Protein AF-A0A5E4PKU5-F1 (afdb_monomer_lite)

pLDDT: mean 70.55, std 18.79, range [34.19, 90.62]

Secondary structure (DSSP, 8-state):
------------TT-EEEE--TT-SSPEEEEEEEEETTTTEEEEEEEETTEEEEEEEEHHHHTT--S------

Sequence (73 aa):
MASSRGSGAEWSEGAAVWFQPPGASAPLPGEVLEVHRAAKVLLVSALVNGQMILIAIIIMKWSTWPIGGPSVQ

Structure (mmCIF, N/CA/C/O backbone):
data_AF-A0A5E4PKU5-F1
#
_entry.id   AF-A0A5E4PKU5-F1
#
loop_
_atom_site.group_PDB
_atom_site.id
_atom_site.type_symbol
_atom_site.label_atom_id
_atom_site.label_alt_id
_atom_site.label_comp_id
_atom_site.label_asym_id
_atom_site.label_entity_id
_atom_site.label_seq_id
_atom_site.pdbx_PDB_ins_code
_atom_site.Cartn_x
_atom_site.Cartn_y
_atom_site.Cartn_z
_atom_site.occupancy
_atom_site.B_iso_or_equiv
_atom_site.auth_seq_id
_atom_site.auth_comp_id
_atom_site.auth_asym_id
_atom_site.auth_atom_id
_atom_site.pdbx_PDB_model_num
ATOM 1 N N . MET A 1 1 ? 1.258 -35.265 0.301 1.00 38.53 1 MET A N 1
ATOM 2 C CA . MET A 1 1 ? 0.673 -34.000 -0.188 1.00 38.53 1 MET A CA 1
ATOM 3 C C . MET A 1 1 ? 1.585 -32.896 0.310 1.00 38.53 1 MET A C 1
ATOM 5 O O . MET A 1 1 ? 1.596 -32.618 1.499 1.00 38.53 1 MET A O 1
ATOM 9 N N . ALA A 1 2 ? 2.511 -32.471 -0.549 1.00 34.88 2 ALA A N 1
ATOM 10 C CA . ALA A 1 2 ? 3.656 -31.656 -0.166 1.00 34.88 2 ALA A CA 1
ATOM 11 C C . ALA A 1 2 ? 3.251 -30.190 -0.007 1.00 34.88 2 ALA A C 1
ATOM 13 O O . ALA A 1 2 ? 2.517 -29.647 -0.827 1.00 34.88 2 ALA A O 1
ATOM 14 N N . SER A 1 3 ? 3.747 -29.593 1.068 1.00 34.19 3 SER A N 1
ATOM 15 C CA . SER A 1 3 ? 3.602 -28.203 1.455 1.00 34.19 3 SER A CA 1
ATOM 16 C C . SER A 1 3 ? 3.915 -27.268 0.290 1.00 34.19 3 SER A C 1
ATOM 18 O O . SER A 1 3 ? 5.056 -27.216 -0.173 1.00 34.19 3 SER A O 1
ATOM 20 N N . SER A 1 4 ? 2.931 -26.476 -0.131 1.00 39.47 4 SER A N 1
ATOM 21 C CA . SER A 1 4 ? 3.162 -25.266 -0.915 1.00 39.47 4 SER A CA 1
ATOM 22 C C . SER A 1 4 ? 3.897 -24.265 -0.019 1.00 39.47 4 SER A C 1
ATOM 24 O O . SER A 1 4 ? 3.301 -23.358 0.551 1.00 39.47 4 SER A O 1
ATOM 26 N N . ARG A 1 5 ? 5.206 -24.466 0.186 1.00 43.16 5 ARG A N 1
ATOM 27 C CA . ARG A 1 5 ? 6.101 -23.403 0.653 1.00 43.16 5 ARG A CA 1
ATOM 28 C C . ARG A 1 5 ? 6.003 -22.332 -0.421 1.00 43.16 5 ARG A C 1
ATOM 30 O O . ARG A 1 5 ? 6.545 -22.533 -1.502 1.00 43.16 5 ARG A O 1
ATOM 37 N N . GLY A 1 6 ? 5.242 -21.272 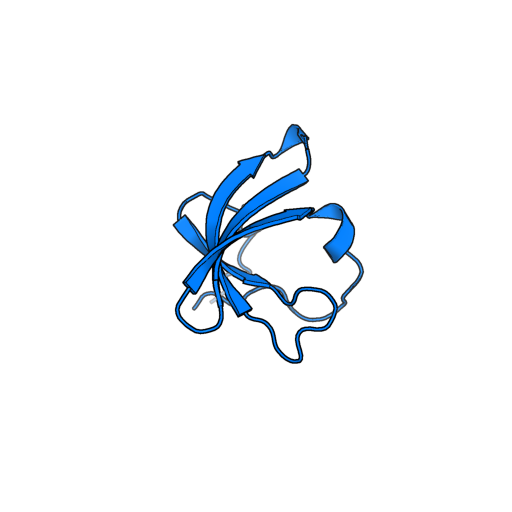-0.148 1.00 40.50 6 GLY A N 1
ATOM 38 C CA . GLY A 1 6 ? 5.128 -20.104 -1.011 1.00 40.50 6 GLY A CA 1
ATOM 39 C C . GLY A 1 6 ? 6.527 -19.608 -1.345 1.00 40.50 6 GLY A C 1
ATOM 40 O O . GLY A 1 6 ? 7.203 -19.000 -0.516 1.00 40.50 6 GLY A O 1
ATOM 41 N N . SER A 1 7 ? 6.994 -19.967 -2.535 1.00 40.53 7 SER A N 1
ATOM 42 C CA . SER A 1 7 ? 8.252 -19.501 -3.087 1.00 40.53 7 SER A CA 1
ATOM 43 C C . SER A 1 7 ? 8.106 -18.006 -3.315 1.00 40.53 7 SER A C 1
ATOM 45 O O . SER A 1 7 ? 7.369 -17.613 -4.207 1.00 40.53 7 SER A O 1
ATOM 47 N N . GLY A 1 8 ? 8.759 -17.214 -2.460 1.00 46.00 8 GLY A N 1
ATOM 48 C CA . GLY A 1 8 ? 9.013 -15.782 -2.618 1.00 46.00 8 GLY A CA 1
AT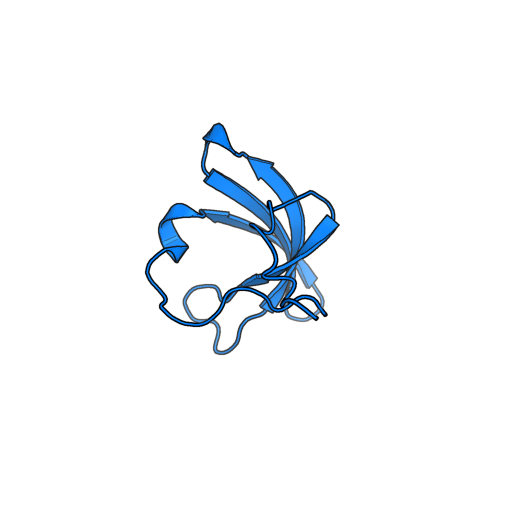OM 49 C C . GLY A 1 8 ? 7.828 -14.967 -3.124 1.00 46.00 8 GLY A C 1
ATOM 50 O O . GLY A 1 8 ? 7.688 -14.793 -4.327 1.00 46.00 8 GLY A O 1
ATOM 51 N N . ALA A 1 9 ? 7.023 -14.405 -2.218 1.00 55.09 9 ALA A N 1
ATOM 52 C CA . ALA A 1 9 ? 6.070 -13.365 -2.590 1.00 55.09 9 ALA A CA 1
ATOM 53 C C . ALA A 1 9 ? 6.846 -12.164 -3.161 1.00 55.09 9 ALA A C 1
ATOM 55 O O . ALA A 1 9 ? 7.349 -11.314 -2.425 1.00 55.09 9 ALA A O 1
ATOM 56 N N . GLU A 1 10 ? 7.026 -12.141 -4.479 1.00 64.19 10 GLU A N 1
ATOM 57 C CA . GLU A 1 10 ? 7.542 -10.987 -5.193 1.00 64.19 10 GLU A CA 1
ATOM 58 C C . GLU A 1 10 ? 6.538 -9.858 -4.990 1.00 64.19 10 GLU A C 1
ATOM 60 O O . GLU A 1 10 ? 5.400 -9.930 -5.458 1.00 64.19 10 GLU A O 1
ATOM 65 N N . TRP A 1 11 ? 6.949 -8.823 -4.253 1.00 74.50 11 TRP A N 1
ATOM 66 C CA . TRP A 1 11 ? 6.165 -7.602 -4.121 1.00 74.50 11 TRP A CA 1
ATOM 67 C C . TRP A 1 11 ? 5.736 -7.146 -5.517 1.00 74.50 11 TRP A C 1
ATOM 69 O O . TRP A 1 11 ? 6.573 -7.000 -6.416 1.00 74.50 11 TRP A O 1
ATOM 79 N N . SER A 1 12 ? 4.431 -6.985 -5.685 1.00 79.00 12 SER A N 1
ATOM 80 C CA . SER A 1 12 ? 3.775 -6.663 -6.947 1.00 79.00 12 SER A CA 1
ATOM 81 C C . SER A 1 12 ? 2.785 -5.531 -6.700 1.00 79.00 12 SER A C 1
ATOM 83 O O . SER A 1 12 ? 2.287 -5.384 -5.585 1.00 79.00 12 SER A O 1
ATOM 85 N N . GLU A 1 13 ? 2.523 -4.723 -7.718 1.00 84.19 13 GLU A N 1
ATOM 86 C CA . GLU A 1 13 ? 1.505 -3.669 -7.660 1.00 84.19 13 GLU A CA 1
ATOM 87 C C . GLU A 1 13 ? 0.133 -4.293 -7.341 1.00 84.19 13 GLU A C 1
ATOM 89 O O . GLU A 1 13 ? -0.204 -5.366 -7.844 1.00 84.19 13 GLU A O 1
ATOM 94 N N . GLY A 1 14 ? -0.624 -3.666 -6.442 1.00 83.88 14 GLY A N 1
ATOM 95 C CA . GLY A 1 14 ? -1.876 -4.183 -5.885 1.00 83.88 14 GLY A CA 1
ATOM 96 C C . GLY A 1 14 ? -1.713 -5.230 -4.774 1.00 83.88 14 GLY A C 1
ATOM 97 O O . GLY A 1 14 ? -2.710 -5.741 -4.268 1.00 83.88 14 GLY A O 1
ATOM 98 N N . ALA A 1 15 ? -0.489 -5.588 -4.367 1.00 84.12 15 ALA A N 1
ATOM 99 C CA . ALA A 1 15 ? -0.298 -6.535 -3.270 1.00 84.12 15 ALA A CA 1
ATOM 100 C C . ALA A 1 15 ? -0.643 -5.896 -1.916 1.00 84.12 15 ALA A C 1
ATOM 102 O O . ALA A 1 15 ? -0.110 -4.841 -1.561 1.00 84.12 15 ALA A O 1
ATOM 103 N N . ALA A 1 16 ? -1.476 -6.575 -1.126 1.00 82.44 16 ALA A N 1
ATOM 104 C CA . ALA A 1 16 ? -1.743 -6.196 0.256 1.00 82.44 16 ALA A CA 1
ATOM 105 C C . ALA A 1 16 ? -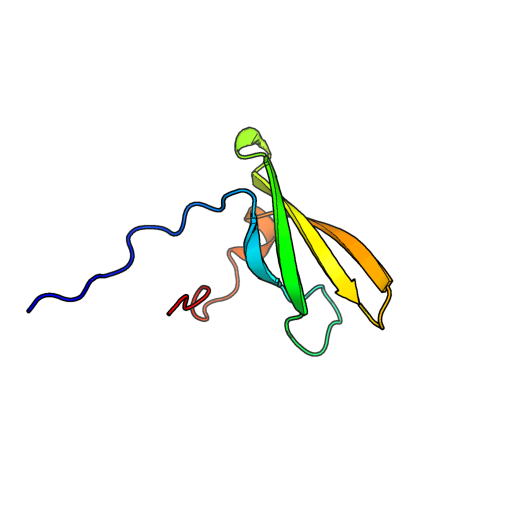0.508 -6.455 1.131 1.00 82.44 16 ALA A C 1
ATOM 107 O O . ALA A 1 16 ? 0.070 -7.545 1.127 1.00 82.44 16 ALA A O 1
ATOM 108 N N . VAL A 1 17 ? -0.108 -5.449 1.902 1.00 82.75 17 VAL A N 1
ATOM 109 C CA . VAL A 1 17 ? 1.100 -5.471 2.724 1.00 82.75 17 VAL A CA 1
ATOM 110 C C . VAL A 1 17 ? 0.827 -4.914 4.107 1.00 82.75 17 VAL A C 1
ATOM 112 O O . VAL A 1 17 ? 0.004 -4.025 4.297 1.00 82.75 17 VAL A O 1
ATOM 115 N N . TRP A 1 18 ? 1.559 -5.428 5.085 1.00 82.88 18 TRP A N 1
ATOM 116 C CA . TRP A 1 18 ? 1.518 -4.932 6.452 1.00 82.88 18 TRP A CA 1
ATOM 117 C C . TRP A 1 18 ? 2.862 -4.310 6.785 1.00 82.88 18 TRP A C 1
ATOM 119 O O . TRP A 1 18 ? 3.905 -4.937 6.594 1.00 82.88 18 TRP A O 1
ATOM 129 N N . PHE A 1 19 ? 2.847 -3.079 7.282 1.00 78.88 19 PHE A N 1
ATOM 130 C CA . PHE A 1 19 ? 4.060 -2.373 7.661 1.00 78.88 19 PHE A CA 1
ATOM 131 C C . PHE A 1 19 ? 3.828 -1.570 8.946 1.00 78.88 19 PHE A C 1
ATOM 133 O O . PHE A 1 19 ? 2.851 -0.853 9.103 1.00 78.88 19 PHE A O 1
ATOM 140 N N . GLN A 1 20 ? 4.743 -1.683 9.899 1.00 78.19 20 GLN A N 1
ATOM 141 C CA . GLN A 1 20 ? 4.823 -0.850 11.095 1.00 78.19 20 GLN A CA 1
ATOM 142 C C . GLN A 1 20 ? 5.875 0.276 10.958 1.00 78.19 20 GLN A C 1
ATOM 144 O O . GLN A 1 20 ? 7.073 0.006 11.086 1.00 78.19 20 GLN A O 1
ATOM 149 N N . PRO A 1 21 ? 5.487 1.539 10.700 1.00 69.62 21 PRO A N 1
ATOM 150 C CA . PRO A 1 21 ? 6.440 2.645 10.728 1.00 69.62 21 PRO A CA 1
ATOM 151 C C . PRO A 1 21 ? 7.032 2.836 12.140 1.00 69.62 21 PRO A C 1
ATOM 153 O O . PRO A 1 21 ? 6.418 2.436 13.133 1.00 69.62 21 PRO A O 1
ATOM 156 N N . PRO A 1 22 ? 8.230 3.436 12.267 1.00 70.31 22 PRO A N 1
ATOM 157 C CA . PRO A 1 22 ? 8.851 3.666 13.568 1.00 70.31 22 PRO A CA 1
ATOM 158 C C . PRO A 1 22 ? 7.947 4.540 14.446 1.00 70.31 22 PRO A C 1
ATOM 160 O O . PRO A 1 22 ? 7.571 5.642 14.056 1.00 70.31 22 PRO A O 1
ATOM 163 N N . GLY A 1 23 ? 7.592 4.028 15.626 1.00 70.38 23 GLY A N 1
ATOM 164 C CA . GLY A 1 23 ? 6.660 4.680 16.550 1.00 70.38 23 GLY A CA 1
ATOM 165 C C . GLY A 1 23 ? 5.194 4.259 16.395 1.00 70.38 23 GLY A C 1
ATOM 166 O O . GLY A 1 23 ? 4.381 4.629 17.239 1.00 70.38 23 GLY A O 1
ATOM 167 N N . ALA A 1 24 ? 4.838 3.456 15.385 1.00 70.75 24 ALA A N 1
ATOM 168 C CA . ALA A 1 24 ? 3.525 2.821 15.347 1.00 70.75 24 ALA A CA 1
ATOM 169 C C . ALA A 1 24 ? 3.465 1.666 16.349 1.00 70.75 24 ALA A C 1
ATOM 171 O O . ALA A 1 24 ? 4.333 0.794 16.372 1.00 70.75 24 ALA A O 1
ATOM 172 N N . SER A 1 25 ? 2.408 1.658 17.161 1.00 75.44 25 SER A N 1
ATOM 173 C CA . SER A 1 25 ? 2.177 0.613 18.164 1.00 75.44 25 SER A CA 1
ATOM 174 C C . SER A 1 25 ? 1.748 -0.729 17.556 1.00 75.44 25 SER A C 1
ATOM 176 O O . SER A 1 25 ? 1.716 -1.727 18.272 1.00 75.44 25 SER A O 1
ATOM 178 N N . ALA A 1 26 ? 1.374 -0.746 16.273 1.00 77.38 26 ALA A N 1
ATOM 179 C CA . ALA A 1 26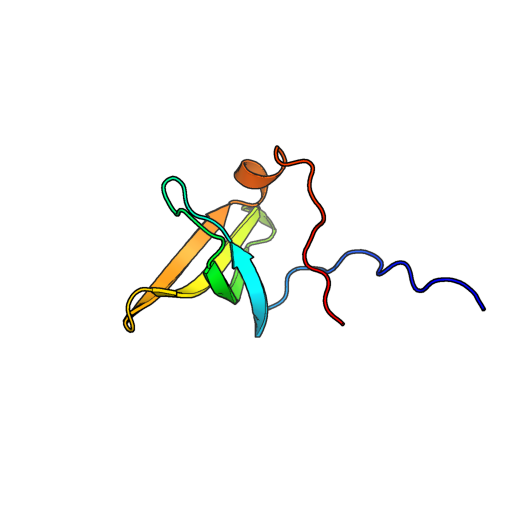 ? 0.905 -1.920 15.549 1.00 77.38 26 ALA A CA 1
ATOM 180 C C . ALA A 1 26 ? 1.234 -1.799 14.048 1.00 77.38 26 ALA A C 1
ATOM 182 O O . ALA A 1 26 ? 1.359 -0.678 13.538 1.00 77.38 26 ALA A O 1
ATOM 183 N N . PRO A 1 27 ? 1.351 -2.926 13.322 1.00 78.81 27 PRO A N 1
ATOM 184 C CA . PRO A 1 27 ? 1.474 -2.919 11.872 1.00 78.81 27 PRO A CA 1
ATOM 185 C C . PRO A 1 27 ? 0.206 -2.360 11.224 1.00 78.81 27 PRO A C 1
ATOM 187 O O . PRO A 1 27 ? -0.914 -2.714 11.586 1.00 78.81 27 PRO A O 1
ATOM 190 N N . LEU A 1 28 ? 0.402 -1.487 10.245 1.00 82.56 28 LEU A N 1
ATOM 191 C CA . LEU A 1 28 ? -0.649 -0.863 9.461 1.00 82.56 28 LEU A CA 1
ATOM 192 C C . LEU A 1 28 ? -0.843 -1.637 8.153 1.00 82.56 28 LEU A C 1
ATOM 194 O O . LEU A 1 28 ? 0.151 -2.035 7.534 1.00 82.56 28 LEU A O 1
ATOM 198 N N . PRO A 1 29 ? -2.094 -1.847 7.717 1.00 85.19 29 PRO A N 1
ATOM 199 C CA . PRO A 1 29 ? -2.369 -2.392 6.403 1.00 85.19 29 PRO A CA 1
ATOM 200 C C . PRO A 1 29 ? -2.138 -1.322 5.336 1.00 85.19 29 PRO A C 1
ATOM 202 O O . PRO A 1 29 ? -2.486 -0.150 5.503 1.00 85.19 29 PRO A O 1
ATOM 205 N N . GLY A 1 30 ? -1.593 -1.747 4.210 1.00 87.38 30 GLY A N 1
ATOM 206 C CA . GLY A 1 30 ? -1.513 -0.953 3.004 1.00 87.38 30 GLY A CA 1
ATOM 207 C C . GLY A 1 30 ? -1.499 -1.818 1.758 1.00 87.38 30 GLY A C 1
ATOM 208 O O . GLY A 1 30 ? -1.528 -3.044 1.821 1.00 87.38 30 GLY A O 1
ATOM 209 N N . GLU A 1 31 ? -1.449 -1.154 0.618 1.00 88.94 31 GLU A N 1
ATOM 210 C CA . GLU A 1 31 ? -1.415 -1.771 -0.700 1.00 88.94 31 GLU A CA 1
ATOM 211 C C . GLU A 1 31 ? -0.233 -1.211 -1.481 1.00 88.94 31 GLU A C 1
ATOM 213 O O . GLU A 1 31 ? -0.007 0.001 -1.485 1.00 88.94 31 GLU A O 1
ATOM 218 N N . VAL A 1 32 ? 0.553 -2.089 -2.098 1.00 89.00 32 VAL A N 1
ATOM 219 C CA . VAL A 1 32 ? 1.685 -1.691 -2.935 1.00 89.00 32 VAL A CA 1
ATOM 220 C C . VAL A 1 32 ? 1.149 -1.005 -4.179 1.00 89.00 32 VAL A C 1
ATOM 222 O O . VAL A 1 32 ? 0.474 -1.624 -4.989 1.00 89.00 32 VAL A O 1
ATOM 225 N N . LEU A 1 33 ? 1.494 0.261 -4.351 1.00 90.19 33 LEU A N 1
ATOM 226 C CA . LEU A 1 33 ? 1.206 1.005 -5.566 1.00 90.19 33 LEU A CA 1
ATOM 227 C C . LEU A 1 33 ? 2.301 0.823 -6.606 1.00 90.19 33 LEU A C 1
ATOM 229 O O . LEU A 1 33 ? 1.990 0.648 -7.771 1.00 90.19 33 LEU A O 1
ATOM 233 N N . GLU A 1 34 ? 3.571 0.858 -6.188 1.00 89.69 34 GLU A N 1
ATOM 234 C CA . GLU A 1 34 ? 4.717 0.784 -7.100 1.00 89.69 34 GLU A CA 1
ATOM 235 C C . GLU A 1 34 ? 5.877 -0.006 -6.486 1.00 89.69 34 GLU A C 1
ATOM 237 O O . GLU A 1 34 ? 6.122 0.027 -5.275 1.00 89.69 34 GLU A O 1
ATOM 242 N N . VAL A 1 35 ? 6.639 -0.693 -7.341 1.00 86.44 35 VAL A N 1
ATOM 243 C CA . VAL A 1 35 ? 7.775 -1.537 -6.944 1.00 86.44 35 VAL A CA 1
ATOM 244 C C . VAL A 1 35 ? 9.054 -1.056 -7.625 1.00 86.44 35 VAL A C 1
ATOM 246 O O . VAL A 1 35 ? 9.358 -1.406 -8.765 1.00 86.44 35 VAL A O 1
ATOM 249 N N . HIS A 1 36 ? 9.894 -0.329 -6.894 1.00 87.31 36 HIS A N 1
ATOM 250 C CA . HIS A 1 36 ? 11.210 0.089 -7.373 1.00 87.31 36 HIS A CA 1
ATOM 251 C C . HIS A 1 36 ? 12.274 -0.942 -6.989 1.00 87.31 36 HIS A C 1
ATOM 253 O O . HIS A 1 36 ? 13.021 -0.774 -6.020 1.00 87.31 36 HIS A O 1
ATOM 259 N N . ARG A 1 37 ? 12.383 -2.015 -7.782 1.00 80.81 37 ARG A N 1
ATOM 260 C CA . ARG A 1 37 ? 13.340 -3.116 -7.542 1.00 80.81 37 ARG A CA 1
ATOM 261 C C . ARG A 1 37 ? 14.802 -2.644 -7.509 1.00 80.81 37 ARG A C 1
ATOM 263 O O . ARG A 1 37 ? 15.556 -3.081 -6.644 1.00 80.81 37 ARG A O 1
ATOM 270 N N . ALA A 1 38 ? 15.184 -1.710 -8.387 1.00 82.00 38 ALA A N 1
ATOM 271 C CA . ALA A 1 38 ? 16.546 -1.162 -8.452 1.00 82.00 38 ALA A CA 1
ATOM 272 C C . ALA A 1 38 ? 16.945 -0.391 -7.179 1.00 82.00 38 ALA A C 1
ATOM 274 O O . ALA A 1 38 ? 18.069 -0.518 -6.702 1.00 82.00 38 ALA A O 1
ATOM 275 N N . ALA A 1 39 ? 16.006 0.363 -6.600 1.00 83.56 39 ALA A N 1
ATOM 276 C CA . ALA A 1 39 ? 16.210 1.109 -5.358 1.00 83.56 39 ALA A CA 1
ATOM 277 C C . ALA A 1 39 ? 15.867 0.290 -4.100 1.00 83.56 39 ALA A C 1
ATOM 279 O O . ALA A 1 39 ? 16.141 0.728 -2.984 1.00 83.56 39 ALA A O 1
ATOM 280 N N . LYS A 1 40 ? 15.270 -0.900 -4.271 1.00 82.62 40 LYS A N 1
ATOM 281 C CA . LYS A 1 40 ? 14.677 -1.716 -3.203 1.00 82.62 40 LYS A CA 1
ATOM 282 C C . LYS A 1 40 ? 13.661 -0.916 -2.377 1.00 82.62 40 LYS A C 1
ATOM 284 O O . LYS A 1 40 ? 13.683 -0.969 -1.148 1.00 82.62 40 LYS A O 1
ATOM 289 N N . VAL A 1 41 ? 12.795 -0.167 -3.057 1.00 84.62 41 VAL A N 1
ATOM 290 C CA . VAL A 1 41 ? 11.735 0.655 -2.454 1.00 84.62 41 VAL A CA 1
ATOM 291 C C . VAL A 1 41 ? 10.379 0.190 -2.966 1.00 84.62 41 VAL A C 1
ATOM 293 O O . VAL A 1 41 ? 10.246 -0.109 -4.149 1.00 84.62 41 VAL A O 1
ATOM 296 N N . LEU A 1 42 ? 9.379 0.140 -2.092 1.00 87.25 42 LEU A N 1
ATOM 297 C CA . LEU A 1 42 ? 7.980 -0.058 -2.466 1.00 87.25 42 LEU A CA 1
ATOM 298 C C . LEU A 1 42 ? 7.208 1.197 -2.083 1.00 87.25 42 LEU A C 1
ATOM 300 O O . LEU A 1 42 ? 7.355 1.683 -0.961 1.00 87.25 42 LEU A O 1
ATOM 304 N N . LEU A 1 43 ? 6.399 1.719 -2.993 1.00 89.56 43 LEU A N 1
ATOM 305 C CA . LEU A 1 43 ? 5.419 2.740 -2.661 1.00 89.56 43 LEU A CA 1
ATOM 306 C C . LEU A 1 43 ? 4.151 2.032 -2.203 1.00 89.56 43 LEU A C 1
ATOM 308 O O . LEU A 1 43 ? 3.656 1.154 -2.901 1.00 89.56 43 LEU A O 1
ATOM 312 N N . VAL A 1 44 ? 3.644 2.391 -1.031 1.00 89.75 44 VAL A N 1
ATOM 313 C CA . VAL A 1 44 ? 2.478 1.752 -0.426 1.00 89.75 44 VAL A CA 1
ATOM 314 C C . VAL A 1 44 ? 1.464 2.821 -0.060 1.00 89.75 44 VAL A C 1
ATOM 316 O O . VAL A 1 44 ? 1.820 3.817 0.569 1.00 89.75 44 VAL A O 1
ATOM 319 N N . SER A 1 45 ? 0.200 2.625 -0.411 1.00 90.62 45 SER A N 1
ATOM 320 C CA . SER A 1 45 ? -0.889 3.424 0.143 1.00 90.62 45 SER A CA 1
ATOM 321 C C . SER A 1 45 ? -1.434 2.785 1.407 1.00 90.62 45 SER A C 1
ATOM 323 O O . SER A 1 45 ? -1.729 1.592 1.410 1.00 90.62 45 SER A O 1
ATOM 325 N N . ALA A 1 46 ? -1.626 3.572 2.459 1.00 86.75 46 ALA A N 1
ATOM 326 C CA . ALA A 1 46 ? -2.258 3.119 3.689 1.00 86.75 46 ALA A CA 1
ATOM 327 C C . ALA A 1 46 ? -3.279 4.128 4.196 1.00 86.75 46 ALA A C 1
ATOM 329 O O . ALA A 1 46 ? -3.112 5.338 4.047 1.00 86.75 46 ALA A O 1
ATOM 330 N N . LEU A 1 47 ? -4.325 3.616 4.837 1.00 84.50 47 LEU A N 1
ATOM 331 C CA . LEU A 1 47 ? -5.290 4.427 5.566 1.00 84.50 47 LEU A CA 1
ATOM 332 C C . LEU A 1 47 ? -4.802 4.602 7.001 1.00 84.50 47 LEU A C 1
ATOM 334 O O . LEU A 1 47 ? -4.829 3.666 7.798 1.00 84.50 47 LEU A O 1
ATOM 338 N N . VAL A 1 48 ? -4.380 5.815 7.340 1.00 82.12 48 VAL A N 1
ATOM 339 C CA . VAL A 1 48 ? -3.973 6.181 8.697 1.00 82.12 48 VAL A CA 1
ATOM 340 C C . VAL A 1 48 ? -4.946 7.223 9.218 1.00 82.12 48 VAL A C 1
ATOM 342 O O . VAL A 1 48 ? -5.103 8.283 8.623 1.00 82.12 48 VAL A O 1
ATOM 345 N N . ASN A 1 49 ? -5.640 6.907 10.316 1.00 81.69 49 ASN A N 1
ATOM 346 C CA . ASN A 1 49 ? -6.667 7.775 10.908 1.00 81.69 49 ASN A CA 1
ATOM 347 C C . ASN A 1 49 ? -7.748 8.240 9.906 1.00 81.69 49 ASN A C 1
ATOM 349 O O . ASN A 1 49 ? -8.220 9.371 9.972 1.00 81.69 49 ASN A O 1
ATOM 353 N N . GLY A 1 50 ? -8.130 7.382 8.953 1.00 86.12 50 GLY A N 1
ATOM 354 C CA . GLY A 1 50 ? -9.128 7.708 7.924 1.00 86.12 50 GLY A CA 1
ATOM 355 C C . GLY A 1 50 ? -8.609 8.581 6.777 1.00 86.12 50 GLY A C 1
ATOM 356 O O . GLY A 1 50 ? -9.377 8.925 5.883 1.00 86.12 50 GLY A O 1
ATOM 357 N N . GLN A 1 51 ? -7.317 8.915 6.767 1.00 87.94 51 GLN A N 1
ATOM 358 C CA . GLN A 1 51 ? -6.667 9.621 5.669 1.00 87.94 51 GLN A CA 1
ATOM 359 C C . GLN A 1 51 ? -5.792 8.655 4.877 1.00 87.94 51 GLN A C 1
ATOM 361 O O . GLN A 1 51 ? -4.987 7.916 5.447 1.00 87.94 51 GLN A O 1
ATOM 366 N N . MET A 1 52 ? -5.948 8.655 3.554 1.00 86.81 52 MET A N 1
ATOM 367 C CA . MET A 1 52 ? -5.096 7.864 2.674 1.00 86.81 52 MET A CA 1
ATOM 368 C C . MET A 1 52 ? -3.760 8.581 2.496 1.00 86.81 52 MET A C 1
ATOM 370 O O . MET A 1 52 ? -3.716 9.713 2.015 1.00 86.81 52 MET A O 1
ATOM 374 N N . ILE A 1 53 ? -2.678 7.930 2.912 1.00 88.44 53 ILE A N 1
ATOM 375 C CA . ILE A 1 53 ? -1.314 8.444 2.809 1.00 88.44 53 ILE A CA 1
ATOM 376 C C . ILE A 1 53 ? -0.443 7.483 2.006 1.00 88.44 53 ILE A C 1
ATOM 378 O O . ILE A 1 53 ? -0.646 6.269 2.030 1.00 88.44 53 ILE A O 1
ATOM 382 N N . LEU A 1 54 ? 0.538 8.041 1.302 1.00 89.44 54 LEU A N 1
ATOM 383 C CA . LEU A 1 54 ? 1.527 7.286 0.541 1.00 89.44 54 LEU A CA 1
ATOM 384 C C . LEU A 1 54 ? 2.816 7.183 1.354 1.00 89.44 54 LEU A C 1
ATOM 386 O O . LEU A 1 54 ? 3.350 8.193 1.812 1.00 89.44 54 LEU A O 1
ATOM 390 N N . ILE A 1 55 ? 3.314 5.966 1.538 1.00 86.56 55 ILE A N 1
ATOM 391 C CA . ILE A 1 55 ? 4.515 5.672 2.315 1.00 86.56 55 ILE A CA 1
ATOM 392 C C . ILE A 1 55 ? 5.470 4.859 1.447 1.00 86.56 55 ILE A C 1
ATOM 394 O O . ILE A 1 55 ? 5.134 3.781 0.965 1.00 86.56 55 ILE A O 1
ATOM 398 N N . ALA A 1 56 ? 6.689 5.366 1.277 1.00 86.19 56 ALA A N 1
ATOM 399 C CA . ALA A 1 56 ? 7.767 4.631 0.631 1.00 86.19 56 ALA A CA 1
ATOM 400 C C . ALA A 1 56 ? 8.493 3.753 1.662 1.00 86.19 56 ALA A C 1
ATOM 402 O O . ALA A 1 56 ? 9.148 4.261 2.576 1.00 86.19 56 ALA A O 1
ATOM 403 N N . ILE A 1 57 ? 8.400 2.431 1.518 1.00 81.81 57 ILE A N 1
ATOM 404 C CA . ILE A 1 57 ? 9.104 1.467 2.367 1.00 81.81 57 ILE A CA 1
ATOM 405 C C . ILE A 1 57 ? 10.385 0.991 1.679 1.00 81.81 57 ILE A C 1
ATOM 407 O O . ILE A 1 57 ? 10.372 0.460 0.571 1.00 81.81 57 ILE A O 1
ATOM 411 N N . ILE A 1 58 ? 11.526 1.186 2.342 1.00 81.69 58 ILE A N 1
ATOM 412 C CA . ILE A 1 58 ? 12.827 0.711 1.856 1.00 81.69 58 ILE A CA 1
ATOM 413 C C . ILE A 1 58 ? 13.016 -0.724 2.342 1.00 81.69 58 ILE A C 1
ATOM 415 O O . ILE A 1 58 ? 13.254 -0.942 3.529 1.00 81.69 58 ILE A O 1
ATOM 419 N N . ILE A 1 59 ? 12.987 -1.696 1.433 1.00 70.69 59 ILE A N 1
ATOM 420 C CA . ILE A 1 59 ? 13.108 -3.133 1.730 1.00 70.69 59 ILE A CA 1
ATOM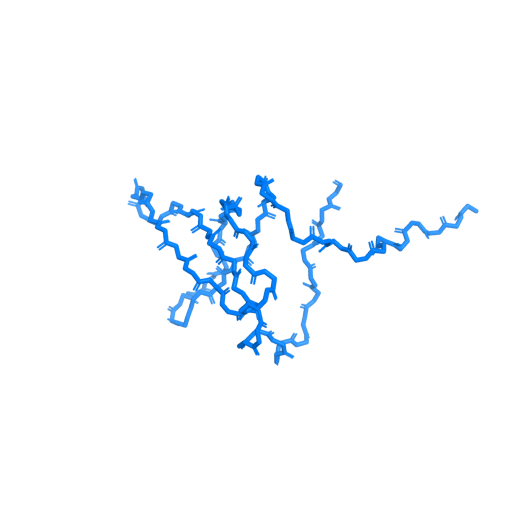 421 C C . ILE A 1 59 ? 14.391 -3.421 2.536 1.00 70.69 59 ILE A C 1
ATOM 423 O O . ILE A 1 59 ? 14.383 -4.253 3.438 1.00 70.69 59 ILE A O 1
ATOM 427 N N . MET A 1 60 ? 15.483 -2.678 2.298 1.00 63.78 60 MET A N 1
ATOM 428 C CA . MET A 1 60 ? 16.741 -2.864 3.043 1.00 63.78 60 MET A CA 1
ATOM 429 C C . MET A 1 60 ? 16.671 -2.471 4.526 1.00 63.78 60 MET A C 1
ATOM 431 O O . MET A 1 60 ? 17.433 -3.009 5.323 1.00 63.78 60 MET A O 1
ATOM 435 N N . LYS A 1 61 ? 15.775 -1.559 4.929 1.00 54.69 61 LYS A N 1
ATOM 436 C CA . LYS A 1 61 ? 15.648 -1.141 6.339 1.00 54.69 61 LYS A CA 1
ATOM 437 C C . LYS A 1 61 ? 14.885 -2.175 7.183 1.00 54.69 61 LYS A C 1
ATOM 439 O O . LYS A 1 61 ? 14.969 -2.134 8.405 1.00 54.69 61 LYS A O 1
ATOM 444 N N . TRP A 1 62 ? 14.180 -3.109 6.539 1.00 52.09 62 TRP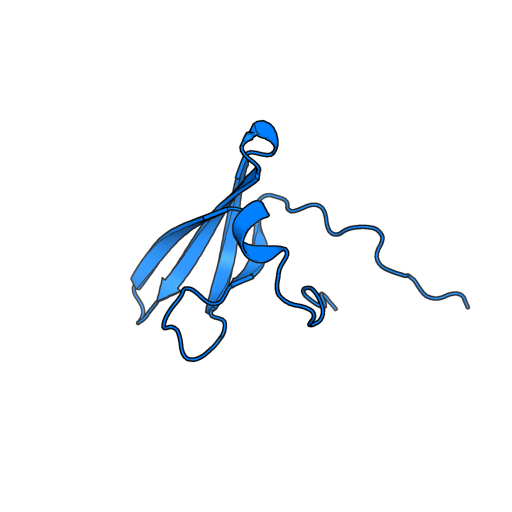 A N 1
ATOM 445 C CA . TRP A 1 62 ? 13.271 -4.064 7.185 1.00 52.09 62 TRP A CA 1
ATOM 446 C C . TRP A 1 62 ? 13.839 -5.479 7.311 1.00 52.09 62 TRP A C 1
ATOM 448 O O . TRP A 1 62 ? 13.270 -6.299 8.023 1.00 52.09 62 TRP A O 1
ATOM 458 N N . SER A 1 63 ? 15.002 -5.759 6.714 1.00 45.50 63 SER A N 1
ATOM 459 C CA . SER A 1 63 ? 15.691 -7.056 6.809 1.00 45.50 63 SER A CA 1
ATOM 460 C C . SER A 1 63 ? 16.182 -7.441 8.221 1.00 45.50 63 SER A C 1
ATOM 462 O O . SER A 1 63 ? 16.854 -8.458 8.353 1.00 45.50 63 SER A O 1
ATOM 464 N N . THR A 1 64 ? 15.885 -6.666 9.273 1.00 41.75 64 THR A N 1
ATOM 465 C CA . THR A 1 64 ? 16.391 -6.898 10.645 1.00 41.75 64 THR A CA 1
ATOM 466 C C . THR A 1 64 ? 15.349 -7.434 11.640 1.00 41.75 64 THR A C 1
ATOM 468 O O . THR A 1 64 ? 15.699 -7.640 12.802 1.00 41.75 64 THR A O 1
ATOM 471 N N . TRP A 1 65 ? 14.102 -7.697 11.234 1.00 41.38 65 TRP A N 1
ATOM 472 C CA . TRP A 1 65 ? 13.102 -8.324 12.115 1.00 41.38 65 TRP A CA 1
ATOM 473 C C . TRP A 1 65 ? 12.960 -9.827 11.821 1.00 41.38 65 TRP A C 1
ATOM 475 O O . TRP A 1 65 ? 12.553 -10.184 10.715 1.00 41.38 65 TRP A O 1
ATOM 485 N N . PRO A 1 66 ? 13.249 -10.727 12.782 1.00 45.56 66 PRO A N 1
ATOM 486 C CA . PRO A 1 66 ? 13.009 -12.155 12.633 1.00 45.56 66 PRO A CA 1
ATOM 487 C C . PRO A 1 66 ? 11.602 -12.499 13.138 1.00 45.56 66 PRO A C 1
ATOM 489 O O . PRO A 1 66 ? 11.461 -13.116 14.182 1.00 45.56 66 PRO A O 1
ATOM 492 N N . ILE A 1 67 ? 10.547 -12.095 12.434 1.00 47.06 67 ILE A N 1
ATOM 493 C CA . ILE A 1 67 ? 9.205 -12.671 12.619 1.00 47.06 67 ILE A CA 1
ATOM 494 C C . ILE A 1 67 ? 8.485 -12.682 11.274 1.00 47.06 67 ILE A C 1
ATOM 496 O O . ILE A 1 67 ? 8.629 -11.755 10.485 1.00 47.06 67 ILE A O 1
ATOM 500 N N . GLY A 1 68 ? 7.797 -13.794 11.014 1.00 46.22 68 GLY A N 1
ATOM 501 C CA . GLY A 1 68 ? 7.282 -14.241 9.721 1.00 46.22 68 GLY A CA 1
ATOM 502 C C . GLY A 1 68 ? 6.769 -13.145 8.791 1.00 46.22 68 GLY A C 1
ATOM 503 O O . GLY A 1 68 ? 5.995 -12.275 9.184 1.00 46.22 68 GLY A O 1
ATOM 504 N N . GLY A 1 69 ? 7.191 -13.245 7.529 1.00 50.44 69 GLY A N 1
ATOM 505 C CA . GLY A 1 69 ? 6.625 -12.470 6.432 1.00 50.44 69 GLY A CA 1
ATOM 506 C C . GLY A 1 69 ? 5.107 -12.665 6.300 1.00 50.44 69 GLY A C 1
ATOM 507 O O . GLY A 1 69 ? 4.535 -13.558 6.935 1.00 50.44 69 GLY A O 1
ATOM 508 N N . PRO A 1 70 ? 4.441 -11.830 5.485 1.00 42.25 70 PRO A N 1
ATOM 509 C CA . PRO A 1 70 ? 2.990 -11.835 5.372 1.00 42.25 70 PRO A CA 1
ATOM 510 C C . PRO A 1 70 ? 2.497 -13.224 4.957 1.00 42.25 70 PRO A C 1
ATOM 512 O O . PRO A 1 70 ? 2.834 -13.734 3.889 1.00 42.25 70 PRO A O 1
ATOM 515 N N . SER A 1 71 ? 1.709 -13.842 5.835 1.00 42.84 71 SER A N 1
ATOM 516 C CA . SER A 1 71 ? 0.907 -15.013 5.496 1.00 42.84 71 SER A CA 1
ATOM 517 C C . SER A 1 71 ? -0.290 -14.521 4.689 1.00 42.84 71 SER A C 1
ATOM 519 O O . SER A 1 71 ? -1.246 -13.996 5.252 1.00 42.84 71 SER A O 1
ATOM 521 N N . VAL A 1 72 ? -0.200 -14.638 3.366 1.00 44.03 72 VAL A N 1
ATOM 522 C CA . VAL A 1 72 ? -1.363 -14.617 2.473 1.00 44.03 72 VAL A CA 1
ATOM 523 C C . VAL A 1 72 ? -1.977 -16.017 2.521 1.00 44.03 72 VAL A C 1
ATOM 525 O O . VAL A 1 72 ? -1.278 -16.994 2.245 1.00 44.03 72 VAL A O 1
ATOM 528 N N . GLN A 1 73 ? -3.237 -16.105 2.961 1.00 34.62 73 GLN A N 1
ATOM 529 C CA . GLN A 1 73 ? -4.069 -17.303 2.796 1.00 34.62 73 GLN A CA 1
ATOM 530 C C . GLN A 1 73 ? -4.401 -17.543 1.324 1.00 34.62 73 GLN A C 1
ATOM 532 O O . GLN A 1 73 ? -4.540 -16.541 0.589 1.00 34.62 73 GLN A O 1
#

Foldseek 3Di:
DDDPPPDDPDQDFQDWAWADDVPRPGTFIWTFHDQDPVQQWTWTWTQDPNDTDIDIDRNVVPPPDPDDGDDDD

Radius of gyration: 13.21 Å; chains: 1; bounding box: 26×44×27 Å

Organism: NCBI:txid189913